Protein AF-A0A955HIZ4-F1 (afdb_monomer)

Structure (mmCIF, N/CA/C/O backbone):
data_AF-A0A955HIZ4-F1
#
_entry.id   AF-A0A955HIZ4-F1
#
loop_
_atom_site.group_PDB
_atom_site.id
_atom_site.type_symbol
_atom_site.label_atom_id
_atom_site.label_alt_id
_atom_site.label_comp_id
_atom_site.label_asym_id
_atom_site.label_entity_id
_atom_site.label_seq_id
_atom_site.pdbx_PDB_ins_code
_atom_site.Cartn_x
_atom_site.Cartn_y
_atom_site.Cartn_z
_atom_site.occupancy
_atom_site.B_iso_or_equiv
_atom_site.auth_seq_id
_atom_site.auth_comp_id
_atom_site.auth_asym_id
_atom_site.auth_atom_id
_atom_site.pdbx_PDB_model_num
ATOM 1 N N . MET A 1 1 ? 5.538 -6.147 21.298 1.00 61.94 1 MET A N 1
ATOM 2 C CA . MET A 1 1 ? 4.184 -6.746 21.367 1.00 61.94 1 MET A CA 1
ATOM 3 C C . MET A 1 1 ? 3.215 -5.599 21.183 1.00 61.94 1 MET A C 1
ATOM 5 O O . MET A 1 1 ? 3.348 -4.647 21.942 1.00 61.94 1 MET A O 1
ATOM 9 N N . ALA A 1 2 ? 2.324 -5.674 20.192 1.00 72.88 2 ALA A N 1
ATOM 10 C CA . ALA A 1 2 ? 1.332 -4.629 19.949 1.00 72.88 2 ALA A CA 1
ATOM 11 C C . ALA A 1 2 ? 0.403 -4.476 21.161 1.00 72.88 2 ALA A C 1
ATOM 13 O O . ALA A 1 2 ? 0.012 -5.461 21.799 1.00 72.88 2 ALA A O 1
ATOM 14 N N . THR A 1 3 ? 0.068 -3.239 21.496 1.00 87.75 3 THR A N 1
ATOM 15 C CA . THR A 1 3 ? -0.946 -2.925 22.496 1.00 87.75 3 THR A CA 1
ATOM 16 C C . THR A 1 3 ? -2.344 -3.268 21.965 1.00 87.75 3 THR A C 1
ATOM 18 O O . THR A 1 3 ? -2.561 -3.320 20.753 1.00 87.75 3 THR A O 1
ATOM 21 N N . PRO A 1 4 ? -3.346 -3.458 22.844 1.00 87.94 4 PRO A N 1
ATOM 22 C CA . PRO A 1 4 ? -4.723 -3.694 22.405 1.00 87.94 4 PRO A CA 1
ATOM 23 C C . PRO A 1 4 ? -5.290 -2.577 21.514 1.00 87.94 4 PRO A C 1
ATOM 25 O O . PRO A 1 4 ? -6.152 -2.836 20.681 1.00 87.94 4 PRO A O 1
ATOM 28 N N . GLN A 1 5 ? -4.812 -1.342 21.690 1.00 84.50 5 GLN A N 1
ATOM 29 C CA . GLN A 1 5 ? -5.228 -0.181 20.898 1.00 84.50 5 GLN A CA 1
ATOM 30 C C . GLN A 1 5 ? -4.629 -0.224 19.489 1.00 84.50 5 GLN A C 1
ATOM 32 O O . GLN A 1 5 ? -5.360 -0.060 18.517 1.00 84.50 5 GLN A O 1
ATOM 37 N N . GLU A 1 6 ? -3.334 -0.523 19.378 1.00 85.31 6 GLU A N 1
ATOM 38 C CA . GLU A 1 6 ? -2.640 -0.721 18.097 1.00 85.31 6 GLU A CA 1
ATOM 39 C C . GLU A 1 6 ? -3.242 -1.890 17.314 1.00 85.31 6 GLU A C 1
ATOM 41 O O . GLU A 1 6 ? -3.503 -1.777 16.119 1.00 85.31 6 GLU A O 1
ATOM 46 N N . GLN A 1 7 ? -3.554 -2.992 18.001 1.00 86.56 7 GLN A N 1
ATOM 47 C CA . GLN A 1 7 ? -4.187 -4.149 17.376 1.00 86.56 7 GLN A CA 1
ATOM 48 C C . GLN A 1 7 ? -5.605 -3.836 16.880 1.00 86.56 7 GLN A C 1
ATOM 50 O O . GLN A 1 7 ? -5.985 -4.247 15.788 1.00 86.56 7 GLN A O 1
ATOM 55 N N . GLN A 1 8 ? -6.376 -3.049 17.635 1.00 88.19 8 GLN A N 1
ATOM 56 C CA . GLN A 1 8 ? -7.690 -2.595 17.188 1.00 88.19 8 GLN A CA 1
ATOM 57 C C . GLN A 1 8 ? -7.595 -1.651 15.980 1.00 88.19 8 GLN A C 1
ATOM 59 O O . GLN A 1 8 ? -8.414 -1.756 15.066 1.00 88.19 8 GLN A O 1
ATOM 64 N N . GLN A 1 9 ? -6.625 -0.731 15.959 1.00 85.81 9 GLN A N 1
ATOM 65 C CA . GLN A 1 9 ? -6.403 0.146 14.807 1.00 85.81 9 GLN A CA 1
ATOM 66 C C . GLN A 1 9 ? -6.022 -0.658 13.564 1.00 85.81 9 GLN A C 1
ATOM 68 O O . GLN A 1 9 ? -6.634 -0.453 12.516 1.00 85.81 9 GLN A O 1
ATOM 73 N N . TYR A 1 10 ? -5.102 -1.617 13.701 1.00 89.44 10 TYR A N 1
ATOM 74 C CA . TYR A 1 10 ? -4.755 -2.561 12.641 1.00 89.44 10 TYR A CA 1
ATOM 75 C C . TYR A 1 10 ? -6.000 -3.283 12.104 1.00 89.44 10 TYR A C 1
ATOM 77 O O . TYR A 1 10 ? -6.302 -3.194 10.914 1.00 89.44 10 TYR A O 1
ATOM 85 N N . ASP A 1 11 ? -6.784 -3.926 12.976 1.00 89.00 11 ASP A N 1
ATOM 86 C CA . ASP A 1 11 ? -7.950 -4.719 12.569 1.00 89.00 11 ASP A CA 1
ATOM 87 C C . ASP A 1 11 ? -8.994 -3.878 11.814 1.00 89.00 11 ASP A C 1
ATOM 89 O O . ASP A 1 11 ? -9.555 -4.315 10.803 1.00 89.00 11 ASP A O 1
ATOM 93 N N . VAL A 1 12 ? -9.270 -2.658 12.290 1.00 88.31 12 VAL A N 1
ATOM 94 C CA . VAL A 1 12 ? -10.229 -1.758 11.634 1.00 88.31 12 VAL A CA 1
ATOM 95 C C . VAL A 1 12 ? -9.675 -1.244 10.307 1.00 88.31 12 VAL A C 1
ATOM 97 O O . VAL A 1 12 ? -10.427 -1.209 9.328 1.00 88.31 12 VAL A O 1
ATOM 100 N N . ALA A 1 13 ? -8.389 -0.894 10.241 1.00 88.25 13 ALA A N 1
ATOM 101 C CA . ALA A 1 13 ? -7.750 -0.436 9.013 1.00 88.25 13 ALA A CA 1
ATOM 102 C C . ALA A 1 13 ? -7.777 -1.529 7.936 1.00 88.25 13 ALA A C 1
ATOM 104 O O . ALA A 1 13 ? -8.296 -1.299 6.844 1.00 88.25 13 ALA A O 1
ATOM 105 N N . ILE A 1 14 ? -7.353 -2.752 8.268 1.00 90.81 14 ILE A N 1
ATOM 106 C CA . ILE A 1 14 ? -7.385 -3.904 7.355 1.00 90.81 14 ILE A CA 1
ATOM 107 C C . ILE A 1 14 ? -8.803 -4.203 6.885 1.00 90.81 14 ILE A C 1
ATOM 109 O O . ILE A 1 14 ? -9.052 -4.338 5.683 1.00 90.81 14 ILE A O 1
ATOM 113 N N . LYS A 1 15 ? -9.764 -4.262 7.812 1.00 89.25 15 LYS A N 1
ATOM 114 C CA . LYS A 1 15 ? -11.167 -4.503 7.465 1.00 89.25 15 LYS A CA 1
ATOM 115 C C . LYS A 1 15 ? -11.716 -3.422 6.536 1.00 89.25 15 LYS A C 1
ATOM 117 O O . LYS A 1 15 ? -12.492 -3.739 5.637 1.00 89.25 15 LYS A O 1
ATOM 122 N N . THR A 1 16 ? -11.336 -2.167 6.741 1.00 86.00 16 THR A N 1
ATOM 123 C CA . THR A 1 16 ? -11.805 -1.041 5.926 1.00 86.00 16 THR A CA 1
ATOM 124 C C . THR A 1 16 ? -11.188 -1.075 4.534 1.00 86.00 16 THR A C 1
ATOM 126 O O . THR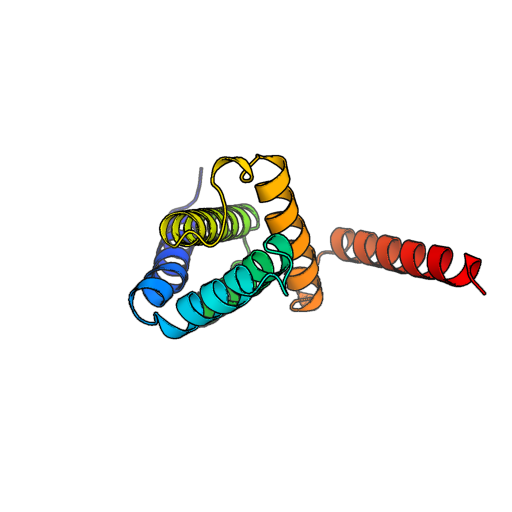 A 1 16 ? -11.920 -1.047 3.540 1.00 86.00 16 THR A O 1
ATOM 129 N N . SER A 1 17 ? -9.865 -1.207 4.455 1.00 83.88 17 SER A N 1
ATOM 130 C CA . SER A 1 17 ? -9.112 -1.280 3.204 1.00 83.88 17 SER A CA 1
ATOM 131 C C . SER A 1 17 ? -9.546 -2.483 2.371 1.00 83.88 17 SER A C 1
ATOM 133 O O . SER A 1 17 ? -10.118 -2.324 1.289 1.00 83.88 17 SER A O 1
ATOM 135 N N . LEU A 1 18 ? -9.370 -3.694 2.905 1.00 83.06 18 LEU A N 1
ATOM 136 C CA . LEU A 1 18 ? -9.596 -4.938 2.168 1.00 83.06 18 LEU A CA 1
ATOM 137 C C . LEU A 1 18 ? -11.079 -5.280 2.027 1.00 83.06 18 LEU A C 1
ATOM 139 O O . LEU A 1 18 ? -11.512 -5.761 0.979 1.00 83.06 18 LEU A O 1
ATOM 143 N N . GLY A 1 19 ? -11.892 -4.976 3.042 1.00 79.56 19 GLY A N 1
ATOM 144 C CA . GLY A 1 19 ? -13.343 -5.125 2.942 1.00 79.56 19 GLY A CA 1
ATOM 145 C C . GLY A 1 19 ? -13.904 -4.283 1.799 1.00 79.56 19 GLY A C 1
ATOM 146 O O . GLY A 1 19 ? -14.790 -4.735 1.072 1.00 79.56 19 GLY A O 1
ATOM 147 N N . SER A 1 20 ? -13.337 -3.100 1.559 1.00 71.56 20 SER A N 1
ATOM 148 C CA . SER A 1 20 ? -13.777 -2.263 0.452 1.00 71.56 20 SER A CA 1
ATOM 149 C C . SER A 1 20 ? -13.392 -2.781 -0.932 1.00 71.56 20 SER A C 1
ATOM 151 O O . SER A 1 20 ? -14.165 -2.563 -1.856 1.00 71.56 20 SER A O 1
ATOM 153 N N . LEU A 1 21 ? -12.292 -3.527 -1.073 1.00 73.25 21 LEU A N 1
ATOM 154 C CA . LEU A 1 21 ? -11.966 -4.226 -2.322 1.00 73.25 21 LEU A CA 1
ATOM 155 C C . LEU A 1 21 ? -12.996 -5.318 -2.630 1.00 73.25 21 LEU A C 1
ATOM 157 O O . LEU A 1 21 ? -13.452 -5.439 -3.761 1.00 73.25 21 LEU A O 1
ATOM 161 N N . SER A 1 22 ? -13.424 -6.066 -1.607 1.00 66.12 22 SER A N 1
ATOM 162 C CA . SER A 1 22 ? -14.434 -7.120 -1.774 1.00 66.12 22 SER A CA 1
ATOM 163 C C . SER A 1 22 ? -15.843 -6.589 -2.078 1.00 66.12 22 SER A C 1
ATOM 165 O O . SER A 1 22 ? -16.635 -7.274 -2.720 1.00 66.12 22 SER A O 1
ATOM 167 N N . GLN A 1 23 ? -16.168 -5.375 -1.621 1.00 60.91 23 GLN A N 1
ATOM 168 C CA . GLN A 1 23 ? -17.485 -4.756 -1.815 1.00 60.91 23 GLN A CA 1
ATOM 169 C C . GLN A 1 23 ? -17.545 -3.807 -3.014 1.00 60.91 23 GLN A C 1
ATOM 171 O O . GLN A 1 23 ? -18.630 -3.545 -3.525 1.00 60.91 23 GLN A O 1
ATOM 176 N N . ASN A 1 24 ? -16.404 -3.264 -3.438 1.00 59.91 24 ASN A N 1
ATOM 177 C CA . ASN A 1 24 ? -16.315 -2.227 -4.455 1.00 59.91 24 ASN A CA 1
ATOM 178 C C . ASN A 1 24 ? -15.325 -2.656 -5.542 1.00 59.91 24 ASN A C 1
ATOM 180 O O . ASN A 1 24 ? -14.225 -2.113 -5.680 1.00 59.91 24 ASN A O 1
ATOM 184 N N . GLY A 1 25 ? -15.742 -3.682 -6.288 1.00 66.81 25 GLY A N 1
ATOM 185 C CA . GLY A 1 25 ? -14.954 -4.308 -7.345 1.00 66.81 25 GLY A CA 1
ATOM 186 C C . GLY A 1 25 ? -14.490 -3.334 -8.428 1.00 66.81 25 GLY A C 1
ATOM 187 O O . GLY A 1 25 ? -13.495 -3.614 -9.071 1.00 66.81 25 GLY A O 1
ATOM 188 N N . ASP A 1 26 ? -15.120 -2.169 -8.588 1.00 74.88 26 ASP A N 1
ATOM 189 C CA . ASP A 1 26 ? -14.771 -1.187 -9.624 1.00 74.88 26 ASP A CA 1
ATOM 190 C C . ASP A 1 26 ? -13.338 -0.649 -9.500 1.00 74.88 26 ASP A C 1
ATOM 192 O O . ASP A 1 26 ? -12.646 -0.487 -10.507 1.00 74.88 26 ASP A O 1
ATOM 196 N N . VAL A 1 27 ? -12.860 -0.402 -8.275 1.00 70.38 27 VAL A N 1
ATOM 197 C CA . VAL A 1 27 ? -11.489 0.089 -8.045 1.00 70.38 27 VAL A CA 1
ATOM 198 C C . VAL A 1 27 ? -10.471 -0.999 -8.380 1.00 70.38 27 VAL A C 1
ATOM 200 O O . VAL A 1 27 ? -9.463 -0.737 -9.034 1.00 70.38 27 VAL A O 1
ATOM 203 N N . PHE A 1 28 ? -10.761 -2.231 -7.968 1.00 75.44 28 PHE A N 1
ATOM 204 C CA . PHE A 1 28 ? -9.918 -3.378 -8.269 1.00 75.44 28 PHE A CA 1
ATOM 205 C C . PHE A 1 28 ? -9.930 -3.711 -9.770 1.00 75.44 28 PHE A C 1
ATOM 207 O O . PHE A 1 28 ? -8.875 -3.878 -10.368 1.00 75.44 28 PHE A O 1
ATOM 214 N N . ASN A 1 29 ? -11.098 -3.701 -10.410 1.00 80.75 29 ASN A N 1
ATOM 215 C CA . ASN A 1 29 ? -11.250 -3.917 -11.848 1.00 80.75 29 ASN A CA 1
ATOM 216 C C . ASN A 1 29 ? -10.489 -2.858 -12.653 1.00 80.75 29 ASN A C 1
ATOM 218 O O . ASN A 1 29 ? -9.796 -3.204 -13.601 1.00 80.75 29 ASN A O 1
ATOM 222 N N . SER A 1 30 ? -10.533 -1.590 -12.232 1.00 75.56 30 SER A N 1
ATOM 223 C CA . SER A 1 30 ? -9.758 -0.518 -12.874 1.00 75.56 30 SER A CA 1
ATOM 224 C C . SER A 1 30 ? -8.245 -0.752 -12.766 1.00 75.56 30 SER A C 1
ATOM 226 O O . SER A 1 30 ? -7.510 -0.463 -13.712 1.00 75.56 30 SER A O 1
ATOM 228 N N . LEU A 1 31 ? -7.767 -1.287 -11.632 1.00 74.75 31 LEU A N 1
ATOM 229 C CA . LEU A 1 31 ? -6.371 -1.707 -11.480 1.00 74.75 31 LEU A CA 1
ATOM 230 C C . LEU A 1 31 ? -6.042 -2.845 -12.455 1.00 74.75 31 LEU A C 1
ATOM 232 O O . LEU A 1 31 ? -5.058 -2.741 -13.184 1.00 74.75 31 LEU A O 1
ATOM 236 N N . ILE A 1 32 ? -6.854 -3.904 -12.486 1.00 82.44 32 ILE A N 1
ATOM 237 C CA . ILE A 1 32 ? -6.633 -5.062 -13.363 1.00 82.44 32 ILE A CA 1
ATOM 238 C C . ILE A 1 32 ? -6.609 -4.640 -14.833 1.00 82.44 32 ILE A C 1
ATOM 240 O O . ILE A 1 32 ? -5.643 -4.945 -15.526 1.00 82.44 32 ILE A O 1
ATOM 244 N N . GLU A 1 33 ? -7.573 -3.840 -15.286 1.00 80.88 33 GLU A N 1
ATOM 245 C CA . GLU A 1 33 ? -7.604 -3.317 -16.658 1.00 80.88 33 GLU A CA 1
ATOM 246 C C . GLU A 1 33 ? -6.346 -2.497 -16.998 1.00 80.88 33 GLU A C 1
ATOM 248 O O . GLU A 1 33 ? -5.790 -2.599 -18.099 1.00 80.88 33 GLU A O 1
ATOM 253 N N . ALA A 1 34 ? -5.860 -1.682 -16.055 1.00 73.88 34 ALA A N 1
ATOM 254 C CA . ALA A 1 34 ? -4.646 -0.898 -16.249 1.00 73.88 34 ALA A CA 1
ATOM 255 C C . ALA A 1 34 ? -3.400 -1.789 -16.380 1.00 73.88 34 ALA A C 1
ATOM 257 O O . ALA A 1 34 ? -2.569 -1.534 -17.261 1.00 73.88 34 ALA A O 1
ATOM 258 N N . LEU A 1 35 ? -3.290 -2.831 -15.549 1.00 80.00 35 LEU A N 1
ATOM 259 C CA . LEU A 1 35 ? -2.197 -3.806 -15.577 1.00 80.00 35 LEU A CA 1
ATOM 260 C C . LEU A 1 35 ? -2.220 -4.642 -16.865 1.00 80.00 35 LEU A C 1
ATOM 262 O O . LEU A 1 35 ? -1.215 -4.707 -17.572 1.00 80.00 35 LEU A O 1
ATOM 266 N N . GLU A 1 36 ? -3.378 -5.194 -17.228 1.00 77.19 36 GLU A N 1
ATOM 267 C CA . GLU A 1 36 ? -3.567 -6.015 -18.432 1.00 77.19 36 GLU A CA 1
ATOM 268 C C . GLU A 1 36 ? -3.285 -5.246 -19.725 1.00 77.19 36 GLU A C 1
ATOM 270 O O . GLU A 1 36 ? -2.779 -5.804 -20.699 1.00 77.19 36 GLU A O 1
ATOM 275 N N . SER A 1 37 ? -3.567 -3.939 -19.749 1.00 75.25 37 SER A N 1
ATOM 276 C CA . SER A 1 37 ? -3.280 -3.110 -20.921 1.00 75.25 37 SER A CA 1
ATOM 277 C C . SER A 1 37 ? -1.779 -2.957 -21.216 1.00 75.25 37 SER A C 1
ATOM 279 O O . SER A 1 37 ? -1.424 -2.417 -22.268 1.00 75.25 37 SER A O 1
ATOM 281 N N . GLY A 1 38 ? -0.895 -3.371 -20.294 1.00 62.69 38 GLY A N 1
ATOM 282 C CA . GLY A 1 38 ? 0.563 -3.259 -20.412 1.00 62.69 38 GLY A CA 1
ATOM 283 C C . GLY A 1 38 ? 1.078 -1.816 -20.455 1.00 62.69 38 GLY A C 1
ATOM 284 O O . GLY A 1 38 ? 2.259 -1.579 -20.701 1.00 62.69 38 GLY A O 1
ATOM 285 N N . LYS A 1 39 ? 0.196 -0.829 -20.243 1.00 61.66 39 LYS A N 1
ATOM 286 C CA . LYS A 1 39 ? 0.517 0.605 -20.298 1.00 61.66 39 LYS A CA 1
ATOM 287 C C . LYS A 1 39 ? 1.095 1.136 -18.992 1.00 61.66 39 LYS A C 1
ATOM 289 O O . LYS A 1 39 ? 1.597 2.258 -18.975 1.00 61.66 39 LYS A O 1
ATOM 294 N N . ALA A 1 40 ? 0.992 0.371 -17.911 1.00 68.69 40 ALA A N 1
ATOM 295 C CA . ALA A 1 40 ? 1.347 0.812 -16.576 1.00 68.69 40 ALA A CA 1
ATOM 296 C C . ALA A 1 40 ? 2.376 -0.119 -15.934 1.00 68.69 40 ALA A C 1
ATOM 298 O O . ALA A 1 40 ? 2.334 -1.332 -16.118 1.00 68.69 40 ALA A O 1
ATOM 299 N N . ASN A 1 41 ? 3.293 0.464 -15.163 1.00 86.81 41 ASN A N 1
ATOM 300 C CA . ASN A 1 41 ? 4.214 -0.297 -14.332 1.00 86.81 41 ASN A CA 1
ATOM 301 C C . ASN A 1 41 ? 3.430 -0.886 -13.139 1.00 86.81 41 ASN A C 1
ATOM 303 O O . ASN A 1 41 ? 2.872 -0.099 -12.365 1.00 86.81 41 ASN A O 1
ATOM 307 N N . PRO A 1 42 ? 3.398 -2.223 -12.963 1.00 88.44 42 PRO A N 1
ATOM 308 C CA . PRO A 1 42 ? 2.647 -2.860 -11.886 1.00 88.44 42 PRO A CA 1
ATOM 309 C C . PRO A 1 42 ? 3.005 -2.352 -10.495 1.00 88.44 42 PRO A C 1
ATOM 311 O O . PRO A 1 42 ? 2.112 -2.092 -9.693 1.00 88.44 42 PRO A O 1
ATOM 314 N N . ILE A 1 43 ? 4.294 -2.109 -10.248 1.00 91.19 43 ILE A N 1
ATOM 315 C CA . ILE A 1 43 ? 4.803 -1.606 -8.968 1.00 91.19 43 ILE A CA 1
ATOM 316 C C . ILE A 1 43 ? 4.142 -0.270 -8.617 1.00 91.19 43 ILE A C 1
ATOM 318 O O . ILE A 1 43 ? 3.622 -0.082 -7.519 1.00 91.19 43 ILE A O 1
ATOM 322 N N . GLN A 1 44 ? 4.109 0.653 -9.582 1.00 90.69 44 GLN A N 1
ATOM 323 C CA . GLN A 1 44 ? 3.569 1.996 -9.371 1.00 90.69 44 GLN A CA 1
ATOM 324 C C . GLN A 1 44 ? 2.057 1.972 -9.138 1.00 90.69 44 GLN A C 1
ATOM 326 O O . GLN A 1 44 ? 1.564 2.702 -8.282 1.00 90.69 44 GLN A O 1
ATOM 331 N N . GLN A 1 45 ? 1.324 1.139 -9.879 1.00 88.44 45 GLN A N 1
ATOM 332 C CA . GLN A 1 45 ? -0.132 1.051 -9.745 1.00 88.44 45 GLN A CA 1
ATOM 333 C C . GLN A 1 45 ? -0.555 0.400 -8.429 1.00 88.44 45 GLN A C 1
ATOM 335 O O . GLN A 1 45 ? -1.449 0.903 -7.748 1.00 88.44 45 GLN A O 1
ATOM 340 N N . LEU A 1 46 ? 0.119 -0.682 -8.036 1.00 92.00 46 LEU A N 1
ATOM 341 C CA . LEU A 1 46 ? -0.126 -1.340 -6.754 1.00 92.00 46 LEU A CA 1
ATOM 342 C C . LEU A 1 46 ? 0.173 -0.395 -5.585 1.00 92.00 46 LEU A C 1
ATOM 344 O O . LEU A 1 46 ? -0.620 -0.310 -4.650 1.00 92.00 46 LEU A O 1
ATOM 348 N N . ALA A 1 47 ? 1.252 0.386 -5.667 1.00 93.25 47 ALA A N 1
ATOM 349 C CA . ALA A 1 47 ? 1.587 1.392 -4.664 1.00 93.25 47 ALA A CA 1
ATOM 350 C C . ALA A 1 47 ? 0.550 2.532 -4.581 1.00 93.25 47 ALA A C 1
ATOM 352 O O . ALA A 1 47 ? 0.152 2.929 -3.486 1.00 93.25 47 ALA A O 1
ATOM 353 N N . GLN A 1 48 ? 0.069 3.042 -5.722 1.00 91.69 48 GLN A N 1
ATOM 354 C CA . GLN A 1 48 ? -0.980 4.075 -5.761 1.00 91.69 48 GLN A CA 1
ATOM 355 C C . GLN A 1 48 ? -2.299 3.581 -5.164 1.00 91.69 48 GLN A C 1
ATOM 357 O O . GLN A 1 48 ? -2.963 4.309 -4.416 1.00 91.69 48 GLN A O 1
ATOM 362 N N . LEU A 1 49 ? -2.678 2.338 -5.469 1.00 90.38 49 LEU A N 1
ATOM 363 C CA . LEU A 1 49 ? -3.876 1.748 -4.894 1.00 90.38 49 LEU A CA 1
ATOM 364 C C . LEU A 1 49 ? -3.706 1.492 -3.394 1.00 90.38 49 LEU A C 1
ATOM 366 O O . LEU A 1 49 ? -4.624 1.773 -2.629 1.00 90.38 49 LEU A O 1
ATOM 370 N N . THR A 1 50 ? -2.528 1.036 -2.968 1.00 93.38 50 THR A N 1
ATOM 371 C CA . THR A 1 50 ? -2.192 0.872 -1.547 1.00 93.38 50 THR A CA 1
ATOM 372 C C . THR A 1 50 ? -2.384 2.181 -0.786 1.00 93.38 50 THR A C 1
ATOM 374 O O . THR A 1 50 ? -3.095 2.191 0.216 1.00 93.38 50 THR A O 1
ATOM 377 N N . LEU A 1 51 ? -1.852 3.298 -1.301 1.00 93.50 51 LEU A N 1
ATOM 378 C CA . LEU A 1 51 ? -2.058 4.622 -0.705 1.00 93.50 51 LEU A CA 1
ATOM 379 C C . LEU A 1 51 ? -3.543 4.992 -0.632 1.00 93.50 51 LEU A C 1
ATOM 381 O O . LEU A 1 51 ? -4.025 5.394 0.420 1.00 93.50 51 LEU A O 1
ATOM 385 N N . SER A 1 52 ? -4.289 4.784 -1.717 1.00 91.31 52 SER A N 1
ATOM 386 C CA . SER A 1 52 ? -5.724 5.101 -1.757 1.00 91.31 52 SER A CA 1
ATOM 387 C C . SER A 1 52 ? -6.538 4.292 -0.737 1.00 91.31 52 SER A C 1
ATOM 389 O O . SER A 1 52 ? -7.513 4.788 -0.168 1.00 91.31 52 SER A O 1
ATOM 391 N N . LEU A 1 53 ? -6.163 3.030 -0.512 1.00 91.00 53 LEU A N 1
ATOM 392 C CA . LEU A 1 53 ? -6.798 2.167 0.481 1.00 91.00 53 LEU A CA 1
ATOM 393 C C . LEU A 1 53 ? -6.406 2.562 1.905 1.00 91.00 53 LEU A C 1
ATOM 395 O O . LEU A 1 53 ? -7.281 2.604 2.768 1.00 91.00 53 LEU A O 1
ATOM 399 N N . LEU A 1 54 ? -5.136 2.901 2.137 1.00 92.81 54 LEU A N 1
ATOM 400 C CA . LEU A 1 54 ? -4.672 3.419 3.421 1.00 92.81 54 LEU A CA 1
ATOM 401 C C . LEU A 1 54 ? -5.387 4.726 3.784 1.00 92.81 54 LEU A C 1
ATOM 403 O O . LEU A 1 54 ? -5.957 4.811 4.867 1.00 92.81 54 LEU A O 1
ATOM 407 N N . ASP A 1 55 ? -5.457 5.696 2.868 1.00 91.50 55 ASP A N 1
ATOM 408 C CA . ASP A 1 55 ? -6.160 6.967 3.090 1.00 91.50 55 ASP A CA 1
ATOM 409 C C . ASP A 1 55 ? -7.630 6.727 3.472 1.00 91.50 55 ASP A C 1
ATOM 411 O O . ASP A 1 55 ? -8.197 7.399 4.335 1.00 91.50 55 ASP A O 1
ATOM 415 N N . LYS A 1 56 ? -8.267 5.726 2.856 1.00 87.75 56 LYS A N 1
ATOM 416 C CA . LYS A 1 56 ? -9.640 5.335 3.181 1.00 87.75 56 LYS A CA 1
ATOM 417 C C . LYS A 1 56 ? -9.764 4.675 4.555 1.00 87.75 56 LYS A C 1
ATOM 419 O O . LYS A 1 56 ? -10.772 4.893 5.231 1.00 87.75 56 LYS A O 1
ATOM 424 N N . ALA A 1 57 ? -8.791 3.864 4.961 1.00 88.25 57 ALA A N 1
ATOM 425 C CA . ALA A 1 57 ? -8.731 3.340 6.320 1.00 88.25 57 ALA A CA 1
ATOM 426 C C . ALA A 1 57 ? -8.579 4.478 7.335 1.00 88.25 57 ALA A C 1
ATOM 428 O O . ALA A 1 57 ? -9.393 4.572 8.253 1.00 88.25 57 ALA A O 1
ATOM 429 N N . GLU A 1 58 ? -7.635 5.394 7.114 1.00 91.19 58 GLU A N 1
ATOM 430 C CA . GLU A 1 58 ? -7.387 6.529 8.007 1.00 91.19 58 GLU A CA 1
ATOM 431 C C . GLU A 1 58 ? -8.581 7.493 8.094 1.00 91.19 58 GLU A C 1
ATOM 433 O O . GLU A 1 58 ? -8.857 8.042 9.160 1.00 91.19 58 GLU A O 1
ATOM 438 N N . GLN A 1 59 ? -9.380 7.639 7.030 1.00 89.56 59 GLN A N 1
ATOM 439 C CA . GLN A 1 59 ? -10.655 8.371 7.089 1.00 89.56 59 GLN A CA 1
ATOM 440 C C . GLN A 1 59 ? -11.656 7.778 8.096 1.00 89.56 59 GLN A C 1
ATOM 442 O O . GLN A 1 59 ? -12.531 8.502 8.576 1.00 89.56 59 GLN A O 1
ATOM 447 N N . GLN A 1 60 ? -11.562 6.482 8.412 1.00 85.50 60 GLN A N 1
ATOM 448 C CA . GLN A 1 60 ? -12.431 5.821 9.392 1.00 85.50 60 GLN A CA 1
ATOM 449 C C . GLN A 1 60 ? -11.788 5.682 10.771 1.00 85.50 60 GLN A C 1
ATOM 451 O O . GLN A 1 60 ? -12.487 5.801 11.778 1.00 85.50 60 GLN A O 1
ATOM 456 N N . THR A 1 61 ? -10.486 5.408 10.832 1.00 84.69 61 THR A N 1
ATOM 457 C CA . THR A 1 61 ? -9.767 5.150 12.090 1.00 84.69 61 THR A CA 1
ATOM 458 C C . THR A 1 61 ? -9.126 6.391 12.699 1.00 84.69 61 THR A C 1
ATOM 460 O O . THR A 1 61 ? -8.734 6.354 13.864 1.00 84.69 61 THR A O 1
ATOM 463 N N . GLY A 1 62 ? -9.016 7.475 11.932 1.00 88.56 62 GLY A N 1
ATOM 464 C CA . GLY A 1 62 ? -8.029 8.523 12.171 1.00 88.56 62 GLY A CA 1
ATOM 465 C C . GLY A 1 62 ? -6.635 8.112 11.669 1.00 88.56 62 GLY A C 1
ATOM 466 O O . GLY A 1 62 ? -6.445 6.951 11.282 1.00 88.56 62 GLY A O 1
ATOM 467 N N . PRO A 1 63 ? -5.669 9.052 11.671 1.00 89.50 63 PRO A N 1
ATOM 468 C CA . PRO A 1 63 ? -4.290 8.782 1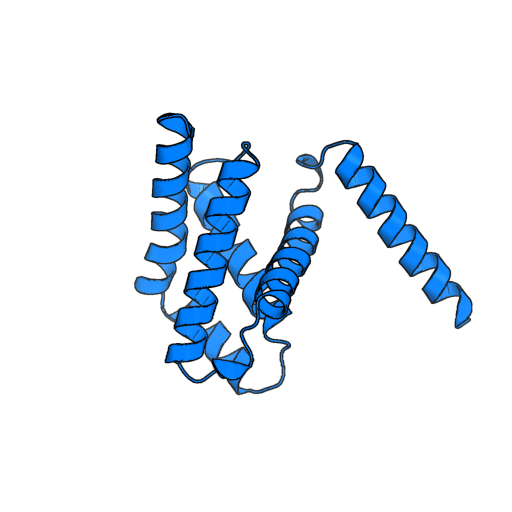1.275 1.00 89.50 63 PRO A CA 1
ATOM 469 C C . PRO A 1 63 ? -3.678 7.631 12.078 1.00 89.50 63 PRO A C 1
ATOM 471 O O . PRO A 1 63 ? -3.837 7.561 13.299 1.00 89.50 63 PRO A O 1
ATOM 474 N N . ILE A 1 64 ? -2.963 6.739 11.396 1.00 89.50 64 ILE A N 1
ATOM 475 C CA . ILE A 1 64 ? -2.175 5.686 12.037 1.00 89.50 64 ILE A CA 1
ATOM 476 C C . ILE A 1 64 ? -0.806 6.284 12.382 1.00 89.50 64 ILE A C 1
ATOM 478 O O . ILE A 1 64 ? 0.048 6.446 11.518 1.00 89.50 64 ILE A O 1
ATOM 482 N N . GLU A 1 65 ? -0.620 6.690 13.637 1.00 84.94 65 GLU A N 1
ATOM 483 C CA . GLU A 1 65 ? 0.607 7.376 14.084 1.00 84.94 65 GLU A CA 1
ATOM 484 C C . GLU A 1 65 ? 1.742 6.417 14.464 1.00 84.94 65 GLU A C 1
ATOM 486 O O . GLU A 1 65 ? 2.901 6.817 14.478 1.00 84.94 65 GLU A O 1
ATOM 491 N N . ASN A 1 66 ? 1.426 5.162 14.789 1.00 87.88 66 ASN A N 1
ATOM 492 C CA . ASN A 1 66 ? 2.442 4.159 15.085 1.00 87.88 66 ASN A CA 1
ATOM 493 C C . ASN A 1 66 ? 3.000 3.589 13.768 1.00 87.88 66 ASN A C 1
ATOM 495 O O . ASN A 1 66 ? 2.253 2.986 12.994 1.00 87.88 66 ASN A O 1
ATOM 499 N N . GLU A 1 67 ? 4.304 3.764 13.547 1.00 84.50 67 GLU A N 1
ATOM 500 C CA . GLU A 1 67 ? 5.021 3.308 12.348 1.00 84.50 67 GLU A CA 1
ATOM 501 C C . GLU A 1 67 ? 4.925 1.794 12.140 1.00 84.50 67 GLU A C 1
ATOM 503 O O . GLU A 1 67 ? 4.569 1.370 11.044 1.00 84.50 67 GLU A O 1
ATOM 508 N N . ASP A 1 68 ? 5.114 0.985 13.191 1.00 88.25 68 ASP A N 1
ATOM 509 C CA . ASP A 1 68 ? 4.988 -0.476 13.105 1.00 88.25 68 ASP A CA 1
ATOM 510 C C . ASP A 1 68 ? 3.569 -0.873 12.662 1.00 88.25 68 ASP A C 1
ATOM 512 O O . ASP A 1 68 ? 3.373 -1.796 11.870 1.00 88.25 68 ASP A O 1
ATOM 516 N N . VAL A 1 69 ? 2.536 -0.196 13.176 1.00 89.12 69 VAL A N 1
ATOM 517 C CA . VAL A 1 69 ? 1.144 -0.469 12.781 1.00 89.12 69 VAL A CA 1
ATOM 518 C C . VAL A 1 69 ? 0.909 -0.052 11.335 1.00 89.12 69 VAL A C 1
ATOM 520 O O . VAL A 1 69 ? 0.277 -0.801 10.590 1.00 89.12 69 VAL A O 1
ATOM 523 N N . MET A 1 70 ? 1.412 1.116 10.931 1.00 90.75 70 MET A N 1
ATOM 524 C CA . MET A 1 70 ? 1.297 1.607 9.560 1.00 90.75 70 MET A CA 1
ATOM 525 C C . MET A 1 70 ? 1.967 0.643 8.577 1.00 90.75 70 MET A C 1
ATOM 527 O O . MET A 1 70 ? 1.327 0.244 7.606 1.00 90.75 70 MET A O 1
ATOM 531 N N . GLU A 1 71 ? 3.202 0.227 8.853 1.00 91.00 71 GLU A N 1
ATOM 532 C CA . GLU A 1 71 ? 3.957 -0.731 8.043 1.00 91.00 71 GLU A CA 1
ATOM 533 C C . GLU A 1 71 ? 3.182 -2.042 7.893 1.00 91.00 71 GLU A C 1
ATOM 535 O O . GLU A 1 71 ? 2.863 -2.436 6.773 1.00 91.00 71 GLU A O 1
ATOM 540 N N . ASN A 1 72 ? 2.737 -2.645 9.001 1.00 92.69 72 ASN A N 1
ATOM 541 C CA . ASN A 1 72 ? 1.964 -3.890 8.967 1.00 92.69 72 ASN A CA 1
ATOM 542 C C . ASN A 1 72 ? 0.654 -3.760 8.166 1.00 92.69 72 ASN A C 1
ATOM 544 O O . ASN A 1 72 ? 0.255 -4.691 7.456 1.00 92.69 72 ASN A O 1
ATOM 548 N N . VAL A 1 73 ? -0.051 -2.627 8.284 1.00 92.81 73 VAL A N 1
ATOM 549 C CA . VAL A 1 73 ? -1.273 -2.365 7.505 1.00 92.81 73 VAL A CA 1
ATOM 550 C C . VAL A 1 73 ? -0.949 -2.279 6.017 1.00 92.81 73 VAL A C 1
ATOM 552 O O . VAL A 1 73 ? -1.638 -2.893 5.201 1.00 92.81 73 VAL A O 1
ATOM 555 N N . VAL A 1 74 ? 0.092 -1.531 5.665 1.00 94.56 74 VAL A N 1
ATOM 556 C CA . VAL A 1 74 ? 0.526 -1.316 4.284 1.00 94.56 74 VAL A CA 1
ATOM 557 C C . VAL A 1 74 ? 0.983 -2.623 3.647 1.00 94.56 74 VAL A C 1
ATOM 559 O O . VAL A 1 74 ? 0.508 -2.950 2.561 1.00 94.56 74 VAL A O 1
ATOM 562 N N . GLU A 1 75 ? 1.830 -3.398 4.322 1.00 94.56 75 GLU A N 1
ATOM 563 C CA . GLU A 1 75 ? 2.284 -4.706 3.844 1.00 94.56 75 GLU A CA 1
ATOM 564 C C . GLU A 1 75 ? 1.100 -5.636 3.577 1.00 94.56 75 GLU A C 1
ATOM 566 O O . GLU A 1 75 ? 0.975 -6.176 2.480 1.00 94.56 75 GLU A O 1
ATOM 571 N N . SER A 1 76 ? 0.156 -5.726 4.518 1.00 94.50 76 SER A N 1
ATOM 572 C CA . SER A 1 76 ? -1.047 -6.553 4.359 1.00 94.50 76 SER A CA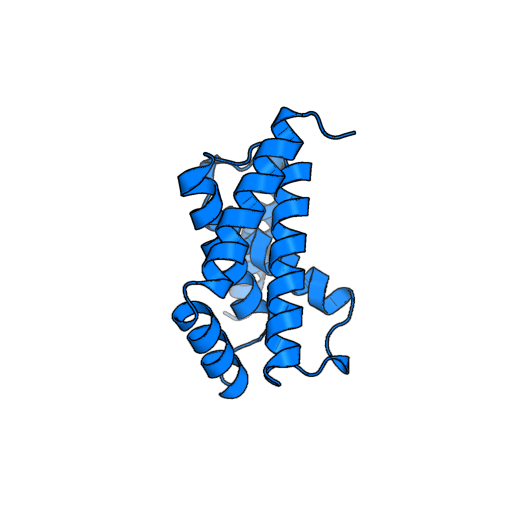 1
ATOM 573 C C . SER A 1 76 ? -1.910 -6.114 3.165 1.00 94.50 76 SER A C 1
ATOM 575 O O . SER A 1 76 ? -2.520 -6.942 2.484 1.00 94.50 76 SER A O 1
ATOM 577 N N . ILE A 1 77 ? -1.991 -4.803 2.899 1.00 93.44 77 ILE A N 1
ATOM 578 C CA . ILE A 1 77 ? -2.696 -4.274 1.726 1.00 93.44 77 ILE A CA 1
ATOM 579 C C . ILE A 1 77 ? -1.960 -4.666 0.442 1.00 93.44 77 ILE A C 1
ATOM 581 O O . ILE A 1 77 ? -2.601 -5.176 -0.478 1.00 93.44 77 ILE A O 1
ATOM 585 N N . ILE A 1 78 ? -0.642 -4.458 0.380 1.00 95.19 78 ILE A N 1
ATOM 586 C CA . ILE A 1 78 ? 0.184 -4.793 -0.788 1.00 95.19 78 ILE A CA 1
ATOM 587 C C . ILE A 1 78 ? 0.087 -6.286 -1.093 1.00 95.19 78 ILE A C 1
ATOM 589 O O . ILE A 1 78 ? -0.223 -6.652 -2.226 1.00 95.19 78 ILE A O 1
ATOM 593 N N . GLU A 1 79 ? 0.289 -7.143 -0.090 1.00 94.44 79 GLU A N 1
ATOM 594 C CA . GLU A 1 79 ? 0.174 -8.596 -0.221 1.00 94.44 79 GLU A CA 1
ATOM 595 C C . GLU A 1 79 ? -1.175 -8.990 -0.810 1.00 94.44 79 GLU A C 1
ATOM 597 O O . GLU A 1 79 ? -1.230 -9.749 -1.782 1.00 94.44 79 GLU A O 1
ATOM 602 N N . LYS A 1 80 ? -2.270 -8.416 -0.292 1.00 91.88 80 LYS A N 1
ATOM 603 C CA . LYS A 1 80 ? -3.597 -8.758 -0.797 1.00 91.88 80 LYS A CA 1
ATOM 604 C C . LYS A 1 80 ? -3.825 -8.272 -2.224 1.00 91.88 80 LYS A C 1
ATOM 606 O O . LYS A 1 80 ? -4.450 -8.975 -3.015 1.00 91.8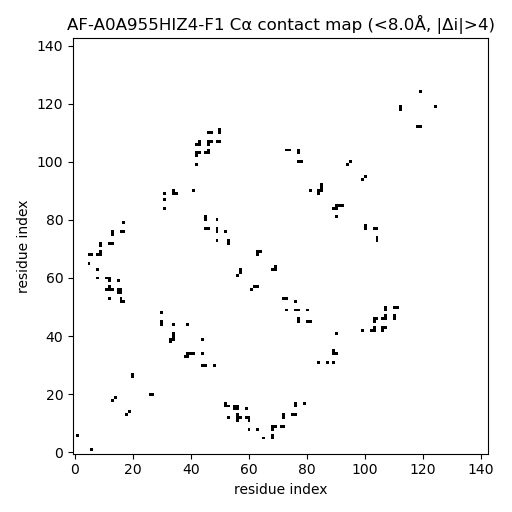8 80 LYS A O 1
ATOM 611 N N . LEU A 1 81 ? -3.345 -7.081 -2.570 1.00 91.12 81 LEU A N 1
ATOM 612 C CA . LEU A 1 81 ? -3.457 -6.559 -3.931 1.00 91.12 81 LEU A CA 1
ATOM 613 C C . LEU A 1 81 ? -2.663 -7.397 -4.934 1.00 91.12 81 LEU A C 1
ATOM 615 O O . LEU A 1 81 ? -3.155 -7.650 -6.033 1.00 91.12 81 LEU A O 1
ATOM 619 N N . VAL A 1 82 ? -1.470 -7.849 -4.551 1.00 93.00 82 VAL A N 1
ATOM 620 C CA . VAL A 1 82 ? -0.631 -8.723 -5.376 1.00 93.00 82 VAL A CA 1
ATOM 621 C C . VAL A 1 82 ? -1.286 -10.089 -5.563 1.00 93.00 82 VAL A C 1
ATOM 623 O O . VAL A 1 82 ? -1.378 -10.551 -6.697 1.00 93.00 82 VAL A O 1
ATOM 626 N N . GLU A 1 83 ? -1.803 -10.703 -4.494 1.00 91.38 83 GLU A N 1
ATOM 627 C CA . GLU A 1 83 ? -2.561 -11.961 -4.568 1.00 91.38 83 GLU A CA 1
ATOM 628 C C . GLU A 1 83 ? -3.729 -11.838 -5.554 1.00 91.38 83 GLU A C 1
ATOM 630 O O . GLU A 1 83 ? -3.856 -12.636 -6.480 1.00 91.38 83 GLU A O 1
ATOM 635 N N . LEU A 1 84 ? -4.538 -10.785 -5.415 1.00 87.94 84 LEU A N 1
ATOM 636 C CA . LEU A 1 84 ? -5.680 -10.563 -6.295 1.00 87.94 84 LEU A CA 1
ATOM 637 C C . LEU A 1 84 ? -5.253 -10.311 -7.755 1.00 87.94 84 LEU A C 1
ATOM 639 O O . LEU A 1 84 ? -5.923 -10.770 -8.679 1.00 87.94 84 LEU A O 1
ATOM 643 N N . ALA A 1 85 ? -4.143 -9.604 -7.984 1.00 88.69 85 ALA A N 1
ATOM 644 C CA . ALA A 1 85 ? -3.611 -9.370 -9.326 1.00 88.69 85 ALA A CA 1
ATOM 645 C C . ALA A 1 85 ? -3.063 -10.650 -9.983 1.00 88.69 85 ALA A C 1
ATOM 647 O O . ALA A 1 85 ? -3.208 -10.814 -11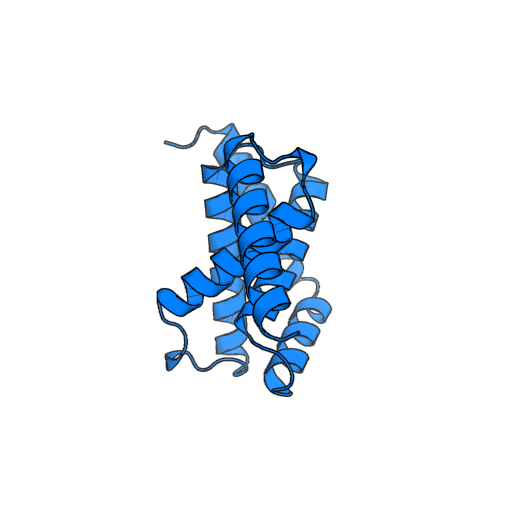.197 1.00 88.69 85 ALA A O 1
ATOM 648 N N . ILE A 1 86 ? -2.481 -11.563 -9.198 1.00 90.88 86 ILE A N 1
ATOM 649 C CA . ILE A 1 86 ? -2.086 -12.900 -9.660 1.00 90.88 86 ILE A CA 1
ATOM 650 C C . ILE A 1 86 ? -3.326 -13.719 -10.025 1.00 90.88 86 ILE A C 1
ATOM 652 O O . ILE A 1 86 ? -3.385 -14.278 -11.120 1.00 90.88 86 ILE A O 1
ATOM 656 N N . ASP A 1 87 ? -4.330 -13.761 -9.147 1.00 88.88 87 ASP A N 1
ATOM 657 C CA . ASP A 1 87 ? -5.565 -14.527 -9.363 1.00 88.88 87 ASP A CA 1
ATOM 658 C C . ASP A 1 87 ? -6.336 -14.050 -10.603 1.00 88.88 87 ASP A C 1
ATOM 660 O O . ASP A 1 87 ? -6.945 -14.849 -11.317 1.00 88.88 87 ASP A O 1
ATOM 664 N N . ALA A 1 88 ? -6.281 -12.747 -10.887 1.00 86.06 88 ALA A N 1
ATOM 665 C CA . ALA A 1 88 ? -6.849 -12.149 -12.090 1.00 86.06 88 ALA A CA 1
ATOM 666 C C . ALA A 1 88 ? -6.009 -12.395 -13.360 1.00 86.06 88 ALA A C 1
ATOM 668 O O . ALA A 1 88 ? -6.469 -12.100 -14.458 1.00 86.06 88 ALA A O 1
ATOM 669 N N . GLY A 1 89 ? -4.787 -12.927 -13.241 1.00 87.25 89 GLY A N 1
ATOM 670 C CA . GLY A 1 89 ? -3.868 -13.136 -14.364 1.00 87.25 89 GLY A CA 1
ATOM 671 C C . GLY A 1 89 ? -3.176 -11.862 -14.866 1.00 87.25 89 GLY A C 1
ATOM 672 O O . GLY A 1 89 ? -2.526 -11.892 -15.910 1.00 87.25 89 GLY A O 1
ATOM 673 N N . ALA A 1 90 ? -3.286 -10.754 -14.128 1.00 85.88 90 ALA A N 1
ATOM 674 C CA . ALA A 1 90 ? -2.675 -9.474 -14.478 1.00 85.88 90 ALA A CA 1
ATOM 675 C C . ALA A 1 90 ? -1.173 -9.423 -14.158 1.00 85.88 90 ALA A C 1
ATOM 677 O O . ALA A 1 90 ? -0.433 -8.649 -14.768 1.00 85.88 90 ALA A O 1
ATOM 678 N N . ILE A 1 91 ? -0.719 -10.237 -13.201 1.00 89.06 91 ILE A N 1
ATOM 679 C CA . ILE A 1 91 ? 0.689 -10.388 -12.823 1.00 89.06 91 ILE A CA 1
ATOM 680 C C . ILE A 1 91 ? 1.025 -11.877 -12.791 1.00 89.06 91 ILE A C 1
ATOM 682 O O . ILE A 1 91 ? 0.289 -12.680 -12.224 1.00 89.06 91 ILE A O 1
ATOM 686 N N . ASP A 1 92 ? 2.158 -12.253 -13.380 1.00 88.50 92 ASP A N 1
ATOM 687 C CA . ASP A 1 92 ? 2.673 -13.615 -13.261 1.00 88.50 92 ASP A CA 1
ATOM 688 C C . ASP A 1 92 ? 3.293 -13.805 -11.870 1.00 88.50 92 ASP A C 1
ATOM 690 O O . ASP A 1 92 ? 4.189 -13.057 -11.475 1.00 88.50 92 ASP A O 1
ATOM 694 N N . GLN A 1 93 ? 2.854 -14.832 -11.139 1.00 92.00 93 GLN A N 1
ATOM 695 C CA . GLN A 1 93 ? 3.385 -15.183 -9.820 1.00 92.00 93 GLN A CA 1
ATOM 696 C C . GLN A 1 93 ? 4.916 -15.329 -9.814 1.00 92.00 93 GLN A C 1
ATOM 698 O O . GLN A 1 93 ? 5.556 -15.021 -8.813 1.00 92.00 93 GLN A O 1
ATOM 703 N N . GLN A 1 94 ? 5.528 -15.759 -10.923 1.00 91.69 94 GLN A N 1
ATOM 704 C CA . GLN A 1 94 ? 6.986 -15.891 -11.028 1.00 91.69 94 GLN A CA 1
ATOM 705 C C . GLN A 1 94 ? 7.725 -14.544 -10.995 1.00 91.69 94 GLN A C 1
ATOM 707 O O . GLN A 1 94 ? 8.929 -14.517 -10.742 1.00 91.69 94 GLN A O 1
ATOM 712 N N . GLN A 1 95 ? 7.026 -13.435 -11.250 1.00 85.88 95 GLN A N 1
ATOM 713 C CA . GLN A 1 95 ? 7.575 -12.077 -11.184 1.00 85.88 95 GLN A CA 1
ATOM 714 C C . GLN A 1 95 ? 7.538 -11.500 -9.764 1.00 85.88 95 GLN A C 1
ATOM 716 O O . GLN A 1 95 ? 8.234 -10.525 -9.487 1.00 85.88 95 GLN A O 1
ATOM 721 N N . VAL A 1 96 ? 6.758 -12.099 -8.859 1.00 92.38 96 VAL A N 1
ATOM 722 C CA . VAL A 1 96 ? 6.597 -11.621 -7.483 1.00 92.38 96 VAL A CA 1
ATOM 723 C C . VAL A 1 96 ? 7.736 -12.152 -6.617 1.00 92.38 96 VAL A C 1
ATOM 725 O O . VAL A 1 96 ? 7.669 -13.230 -6.028 1.00 92.38 96 VAL A O 1
ATOM 728 N N . THR A 1 97 ? 8.821 -11.384 -6.573 1.00 94.00 97 THR A N 1
ATOM 729 C CA . THR A 1 97 ? 9.992 -11.620 -5.721 1.00 94.00 97 THR A CA 1
ATOM 730 C C . THR A 1 97 ? 9.947 -10.738 -4.465 1.00 94.00 97 THR A C 1
ATOM 732 O O . THR A 1 97 ? 9.176 -9.778 -4.414 1.00 94.00 97 THR A O 1
ATOM 735 N N . PRO A 1 98 ? 10.797 -10.996 -3.452 1.00 92.25 98 PRO A N 1
ATOM 736 C CA . PRO A 1 98 ? 10.966 -10.061 -2.339 1.00 92.25 98 PRO A CA 1
ATOM 737 C C . PRO A 1 98 ? 11.318 -8.640 -2.801 1.00 92.25 98 PRO A C 1
ATOM 739 O O . PRO A 1 98 ? 10.759 -7.682 -2.280 1.00 92.25 98 PRO A O 1
ATOM 742 N N . ASP A 1 99 ? 12.165 -8.504 -3.827 1.00 92.69 99 ASP A N 1
ATOM 743 C CA . ASP A 1 99 ? 12.524 -7.201 -4.403 1.00 92.69 99 ASP A CA 1
ATOM 744 C C . ASP A 1 99 ? 11.312 -6.512 -5.047 1.00 92.69 99 ASP A C 1
ATOM 746 O O . ASP A 1 99 ? 11.130 -5.313 -4.885 1.00 92.69 99 ASP A O 1
ATOM 750 N N . PHE A 1 100 ? 10.431 -7.266 -5.714 1.00 92.94 100 PHE A N 1
ATOM 751 C CA . PHE A 1 100 ? 9.191 -6.725 -6.276 1.00 92.94 100 PHE A CA 1
ATOM 752 C C . PHE A 1 100 ? 8.270 -6.150 -5.188 1.00 92.94 100 PHE A C 1
ATOM 754 O O . PHE A 1 100 ? 7.731 -5.055 -5.344 1.00 92.94 100 PHE A O 1
ATOM 761 N N . MET A 1 101 ? 8.114 -6.866 -4.070 1.00 94.44 101 MET A N 1
ATOM 762 C CA . MET A 1 101 ? 7.331 -6.399 -2.919 1.00 94.44 101 MET A CA 1
ATOM 763 C C . MET A 1 101 ? 7.966 -5.159 -2.280 1.00 94.44 101 MET A C 1
ATOM 765 O O . MET A 1 101 ? 7.273 -4.174 -2.014 1.00 94.44 101 MET A O 1
ATOM 769 N N . ALA A 1 102 ? 9.289 -5.182 -2.099 1.00 91.94 102 ALA A N 1
ATOM 770 C CA . ALA A 1 102 ? 10.052 -4.061 -1.563 1.00 91.94 102 ALA A CA 1
ATOM 771 C C . ALA A 1 102 ? 9.953 -2.817 -2.459 1.00 91.94 102 ALA A C 1
ATOM 773 O O . ALA A 1 102 ? 9.789 -1.710 -1.950 1.00 91.94 102 ALA A O 1
ATOM 774 N N . ASP A 1 103 ? 9.979 -2.981 -3.783 1.00 92.75 103 ASP A N 1
ATOM 775 C CA . ASP A 1 103 ? 9.826 -1.878 -4.731 1.00 92.75 103 ASP A CA 1
ATOM 776 C C . ASP A 1 103 ? 8.423 -1.254 -4.667 1.00 92.75 103 ASP A C 1
ATOM 778 O O . ASP A 1 103 ? 8.291 -0.030 -4.771 1.00 92.75 103 ASP A O 1
ATOM 782 N N . ILE A 1 104 ? 7.369 -2.061 -4.466 1.00 94.56 104 ILE A N 1
ATOM 783 C CA . ILE A 1 104 ? 6.007 -1.538 -4.254 1.00 94.56 104 ILE A CA 1
ATOM 784 C C . ILE A 1 104 ? 5.972 -0.709 -2.977 1.00 94.56 104 ILE A C 1
ATOM 786 O O . ILE A 1 104 ? 5.493 0.425 -3.005 1.00 94.56 104 ILE A O 1
ATOM 790 N N . PHE A 1 105 ? 6.503 -1.251 -1.881 1.00 92.94 105 PHE A N 1
ATOM 791 C CA . PHE A 1 105 ? 6.542 -0.563 -0.597 1.00 92.94 105 PHE A CA 1
ATOM 792 C C . PHE A 1 105 ? 7.347 0.742 -0.678 1.00 92.94 105 PHE A C 1
ATOM 794 O O . PHE A 1 105 ? 6.868 1.796 -0.266 1.00 92.94 105 PHE A O 1
ATOM 801 N N . ALA A 1 106 ? 8.530 0.717 -1.294 1.00 90.50 106 ALA A N 1
ATOM 802 C CA . ALA A 1 106 ? 9.369 1.898 -1.479 1.00 90.50 106 ALA A CA 1
ATOM 803 C C . ALA A 1 106 ? 8.673 2.970 -2.331 1.00 90.50 106 ALA A C 1
ATOM 805 O O . ALA A 1 106 ? 8.706 4.162 -2.000 1.00 90.50 106 ALA A O 1
ATOM 806 N N . TYR A 1 107 ? 8.001 2.569 -3.416 1.00 92.62 107 TYR A N 1
ATOM 807 C CA . TYR A 1 107 ? 7.233 3.508 -4.226 1.00 92.62 107 TYR A CA 1
ATOM 808 C C . TYR A 1 107 ? 6.033 4.061 -3.448 1.00 92.62 107 TYR A C 1
ATOM 810 O O . TYR A 1 107 ? 5.799 5.269 -3.499 1.00 92.62 107 TYR A O 1
ATOM 818 N N . PHE A 1 108 ? 5.323 3.223 -2.685 1.00 94.25 108 PHE A N 1
ATOM 819 C CA . PHE A 1 108 ? 4.245 3.640 -1.785 1.00 94.25 108 PHE A CA 1
ATOM 820 C C . PHE A 1 108 ? 4.740 4.685 -0.782 1.00 94.25 108 PHE A C 1
ATOM 822 O O . PHE A 1 108 ? 4.155 5.765 -0.724 1.00 94.25 108 PHE A O 1
ATOM 829 N N . MET A 1 109 ? 5.848 4.430 -0.081 1.00 90.00 109 MET A N 1
ATOM 830 C CA . MET A 1 109 ? 6.427 5.378 0.873 1.00 90.00 109 MET A CA 1
ATOM 831 C C . MET A 1 109 ? 6.734 6.710 0.190 1.00 90.00 109 MET A C 1
ATOM 833 O O . MET A 1 109 ? 6.370 7.766 0.696 1.00 90.00 109 MET A O 1
ATOM 837 N N . SER A 1 110 ? 7.289 6.685 -1.027 1.00 88.62 110 SER A N 1
ATOM 838 C CA . SER A 1 110 ? 7.540 7.914 -1.790 1.00 88.62 110 SER A CA 1
ATOM 839 C C . SER A 1 110 ? 6.269 8.715 -2.119 1.00 88.62 110 SER A C 1
ATOM 841 O O . SER A 1 110 ? 6.337 9.938 -2.261 1.00 88.62 110 SER A O 1
ATOM 843 N N . LEU A 1 111 ? 5.120 8.048 -2.280 1.00 90.81 111 LEU A N 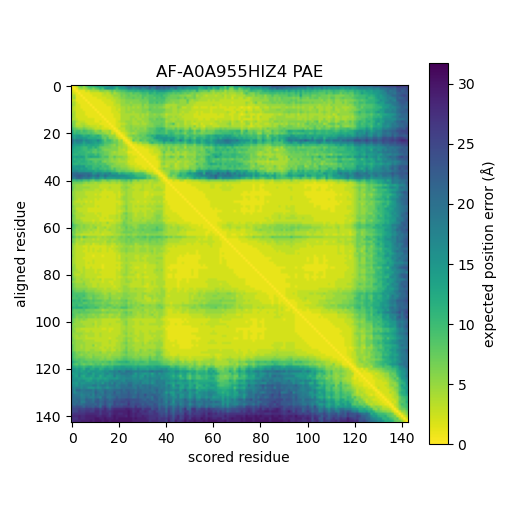1
ATOM 844 C CA . LEU A 1 111 ? 3.825 8.691 -2.507 1.00 90.81 111 LEU A CA 1
ATOM 845 C C . LEU A 1 111 ? 3.228 9.199 -1.194 1.00 90.81 111 LEU A C 1
ATOM 847 O O . LEU A 1 111 ? 2.795 10.348 -1.140 1.00 90.81 111 LEU A O 1
ATOM 851 N N . TRP A 1 112 ? 3.242 8.370 -0.150 1.00 91.44 112 TRP A N 1
ATOM 852 C CA . TRP A 1 112 ? 2.725 8.696 1.177 1.00 91.44 112 TRP A CA 1
ATOM 853 C C . TRP A 1 112 ? 3.408 9.940 1.736 1.00 91.44 112 TRP A C 1
ATOM 855 O O . TRP A 1 112 ? 2.748 10.905 2.103 1.00 91.44 112 TRP A O 1
ATOM 865 N N . VAL A 1 113 ? 4.734 9.978 1.656 1.00 87.50 113 VAL A N 1
ATOM 866 C CA . VAL A 1 113 ? 5.552 11.105 2.096 1.00 87.50 113 VAL A CA 1
ATOM 867 C C . VAL A 1 113 ? 5.199 12.414 1.368 1.00 87.50 113 VAL A C 1
ATOM 869 O O . VAL A 1 113 ? 5.193 13.491 1.963 1.00 87.50 113 VAL A O 1
ATOM 872 N N . LYS A 1 114 ? 4.878 12.343 0.070 1.00 86.31 114 LYS A N 1
ATOM 873 C CA . LYS A 1 114 ? 4.435 13.513 -0.709 1.00 86.31 114 LYS A CA 1
ATOM 874 C C . LYS A 1 114 ? 3.016 13.948 -0.352 1.00 86.31 114 LYS A C 1
ATOM 876 O O . LYS A 1 114 ? 2.716 15.136 -0.454 1.00 86.31 114 LYS A O 1
ATOM 881 N N . ALA A 1 115 ? 2.148 13.000 -0.010 1.00 87.38 115 ALA A N 1
ATOM 882 C CA . ALA A 1 115 ? 0.759 13.255 0.354 1.00 87.38 115 ALA A CA 1
ATOM 883 C C . ALA A 1 115 ? 0.624 13.807 1.782 1.00 87.38 115 ALA A C 1
ATOM 885 O O . ALA A 1 115 ? -0.236 14.651 2.021 1.00 87.38 115 ALA A O 1
ATOM 886 N N . HIS A 1 116 ? 1.511 13.385 2.686 1.00 86.94 116 HIS A N 1
ATOM 887 C CA . HIS A 1 116 ? 1.462 13.666 4.122 1.00 86.94 116 HIS A CA 1
ATOM 888 C C . HIS A 1 116 ? 2.751 14.342 4.636 1.00 86.94 116 HIS A C 1
ATOM 890 O O . HIS A 1 116 ? 3.388 13.844 5.568 1.00 86.94 116 HIS A O 1
ATOM 896 N N . PRO A 1 117 ? 3.187 15.476 4.048 1.00 82.38 117 PRO A N 1
ATOM 897 C CA . PRO A 1 117 ? 4.469 16.101 4.387 1.00 82.38 117 PRO A CA 1
ATOM 898 C C . PRO A 1 117 ? 4.540 16.629 5.830 1.00 82.38 117 PRO A C 1
ATOM 900 O O . PRO A 1 117 ? 5.625 16.857 6.363 1.00 82.38 117 PRO A O 1
ATOM 903 N N . ASP A 1 118 ? 3.391 16.855 6.462 1.00 83.75 118 ASP A N 1
ATOM 904 C CA . ASP A 1 118 ? 3.241 17.287 7.850 1.00 83.75 118 ASP A CA 1
ATOM 905 C C . ASP A 1 118 ? 3.482 16.163 8.867 1.00 83.75 118 ASP A C 1
ATOM 907 O O . ASP A 1 118 ? 3.793 16.456 10.022 1.00 83.75 118 ASP A O 1
ATOM 911 N N . ARG A 1 119 ? 3.397 14.901 8.430 1.00 81.50 119 ARG A N 1
ATOM 912 C CA . ARG A 1 119 ? 3.617 13.704 9.258 1.00 81.50 119 ARG A CA 1
ATOM 913 C C . ARG A 1 119 ? 5.051 13.187 9.218 1.00 81.50 119 ARG A C 1
ATOM 915 O O . ARG A 1 119 ? 5.368 12.243 9.925 1.00 81.50 119 ARG A O 1
ATOM 922 N N . LEU A 1 120 ? 5.904 13.823 8.422 1.00 78.44 120 LEU A N 1
ATOM 923 C CA . LEU A 1 120 ? 7.324 13.508 8.340 1.00 78.44 120 LEU A CA 1
ATOM 924 C C . LEU A 1 120 ? 8.056 14.043 9.557 1.00 78.44 120 LE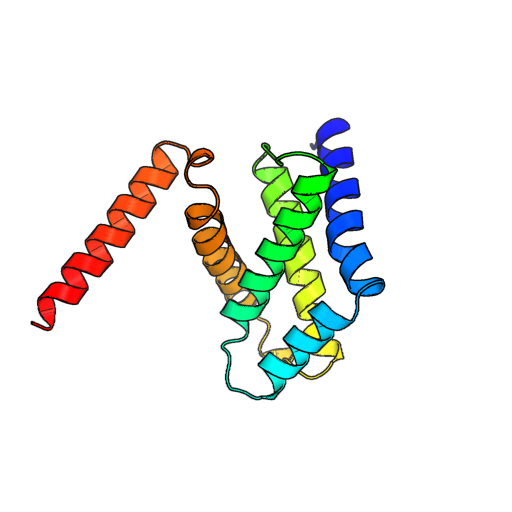U A C 1
ATOM 926 O O . LEU A 1 120 ? 7.908 15.232 9.891 1.00 78.44 120 LEU A O 1
ATOM 930 N N . ASP A 1 121 ? 8.908 13.212 10.140 1.00 75.62 121 ASP A N 1
ATOM 931 C CA . ASP A 1 121 ? 9.889 13.681 11.102 1.00 75.62 121 ASP A CA 1
ATOM 932 C C . ASP A 1 121 ? 11.033 14.452 10.404 1.00 75.62 121 ASP A C 1
ATOM 934 O O . ASP A 1 121 ? 11.059 14.653 9.181 1.00 75.62 121 ASP A O 1
ATOM 938 N N . ASP A 1 122 ? 11.962 14.991 11.191 1.00 73.56 122 ASP A N 1
ATOM 939 C CA . ASP A 1 122 ? 13.070 15.776 10.643 1.00 73.56 122 ASP A CA 1
ATOM 940 C C . ASP A 1 122 ? 14.064 14.914 9.831 1.00 73.56 122 ASP A C 1
ATOM 942 O O . ASP A 1 122 ? 14.740 15.448 8.942 1.00 73.56 122 ASP A O 1
ATOM 946 N N . GLU A 1 123 ? 14.140 13.600 10.083 1.00 73.12 123 GLU A N 1
ATOM 947 C CA . GLU A 1 123 ? 14.986 12.651 9.346 1.00 73.12 123 GLU A CA 1
ATOM 948 C C . GLU A 1 123 ? 14.405 12.346 7.961 1.00 73.12 123 GLU A C 1
ATOM 950 O O . GLU A 1 123 ? 15.113 12.462 6.952 1.00 73.12 123 GLU A O 1
ATOM 955 N N . ASP A 1 124 ? 13.104 12.083 7.880 1.00 72.62 124 ASP A N 1
ATOM 956 C CA . ASP A 1 124 ? 12.363 11.871 6.639 1.00 72.62 124 ASP A CA 1
ATOM 957 C C . ASP A 1 124 ? 12.452 13.087 5.713 1.00 72.62 124 ASP A C 1
ATOM 959 O O . ASP A 1 124 ? 12.729 12.980 4.509 1.00 72.62 124 ASP A O 1
ATOM 963 N N . ARG A 1 125 ? 12.290 14.289 6.280 1.00 70.12 125 ARG A N 1
ATOM 964 C CA . ARG A 1 125 ? 12.442 15.548 5.533 1.00 70.12 125 ARG A CA 1
ATOM 965 C C . ARG A 1 125 ? 13.866 15.736 5.026 1.00 70.12 125 ARG A C 1
ATOM 967 O O . ARG A 1 125 ? 14.058 16.229 3.909 1.00 70.12 125 ARG A O 1
ATOM 974 N N . ALA A 1 126 ? 14.871 15.359 5.818 1.00 70.69 126 ALA A N 1
ATOM 975 C CA . ALA A 1 126 ? 16.267 15.433 5.405 1.00 70.69 126 ALA A CA 1
ATOM 976 C C . ALA A 1 126 ? 16.569 14.450 4.261 1.00 70.69 126 ALA A C 1
ATOM 978 O O . ALA A 1 126 ? 17.243 14.833 3.298 1.00 70.69 126 ALA A O 1
ATOM 979 N N . MET A 1 127 ? 16.029 13.229 4.313 1.00 70.69 127 MET A N 1
ATOM 980 C CA . MET A 1 127 ? 16.135 12.243 3.232 1.00 70.69 127 MET A CA 1
ATOM 981 C C . MET A 1 127 ? 15.487 12.735 1.936 1.00 70.69 127 MET A C 1
ATOM 983 O O . MET A 1 127 ? 16.117 12.682 0.876 1.00 70.69 127 MET A O 1
ATOM 987 N N . LEU A 1 128 ? 14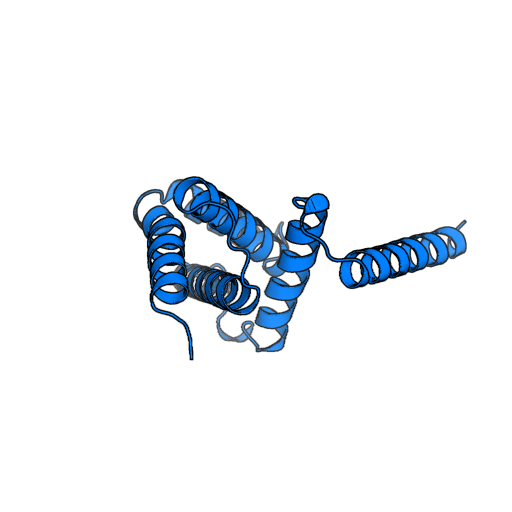.277 13.293 2.005 1.00 67.62 128 LEU A N 1
ATOM 988 C CA . LEU A 1 128 ? 13.612 13.885 0.840 1.00 67.62 128 LEU A CA 1
ATOM 989 C C . LEU A 1 128 ? 14.394 15.051 0.256 1.00 67.62 128 LEU A C 1
ATOM 991 O O . LEU A 1 128 ? 14.581 15.127 -0.959 1.00 67.62 128 LEU A O 1
ATOM 995 N N . GLY A 1 129 ? 14.895 15.940 1.115 1.00 66.69 129 GLY A N 1
ATOM 996 C CA . GLY A 1 129 ? 15.746 17.046 0.699 1.00 66.69 129 GLY A CA 1
ATOM 997 C C . GLY A 1 129 ? 16.994 16.557 -0.040 1.00 66.69 129 GLY A C 1
ATOM 998 O O . GLY A 1 129 ? 17.382 17.153 -1.047 1.00 66.69 129 GLY A O 1
ATOM 999 N N . GLN A 1 130 ? 17.600 15.451 0.403 1.00 69.06 130 GLN A N 1
ATOM 1000 C CA . GLN A 1 130 ? 18.742 14.835 -0.277 1.00 69.06 130 GLN A CA 1
ATOM 1001 C C . GLN A 1 130 ? 18.356 14.170 -1.604 1.00 69.06 130 GLN A C 1
ATOM 1003 O O . GLN A 1 130 ? 19.056 14.376 -2.600 1.00 69.06 130 GLN A O 1
ATOM 1008 N N . MET A 1 131 ? 17.243 13.432 -1.658 1.00 63.81 131 MET A N 1
ATOM 1009 C CA . MET A 1 131 ? 16.731 12.831 -2.895 1.00 63.81 131 MET A CA 1
ATOM 1010 C C . MET A 1 131 ? 16.401 13.897 -3.945 1.00 63.81 131 MET A C 1
ATOM 1012 O O . MET A 1 131 ? 16.846 13.799 -5.090 1.00 63.81 131 MET A O 1
ATOM 1016 N N . GLU A 1 132 ? 15.695 14.964 -3.567 1.00 65.50 132 GLU A N 1
ATOM 1017 C CA . GLU A 1 132 ? 15.390 16.071 -4.475 1.00 65.50 132 GLU A CA 1
ATOM 1018 C C . GLU A 1 132 ? 16.654 16.780 -4.966 1.00 65.50 132 GLU A C 1
ATOM 1020 O O . GLU A 1 132 ? 16.749 17.146 -6.140 1.00 65.50 132 GLU A O 1
ATOM 1025 N N . GLN A 1 133 ? 17.647 16.971 -4.094 1.00 63.59 133 GLN A N 1
ATOM 1026 C CA . GLN A 1 133 ? 18.928 17.554 -4.485 1.00 63.59 133 GLN A CA 1
ATOM 1027 C C . GLN A 1 133 ? 19.715 16.640 -5.426 1.00 63.59 133 GLN A C 1
ATOM 1029 O O . GLN A 1 133 ? 20.323 17.143 -6.371 1.00 63.59 133 GLN A O 1
ATOM 1034 N N . GLN A 1 134 ? 19.690 15.320 -5.226 1.00 62.69 134 GLN A N 1
ATOM 1035 C C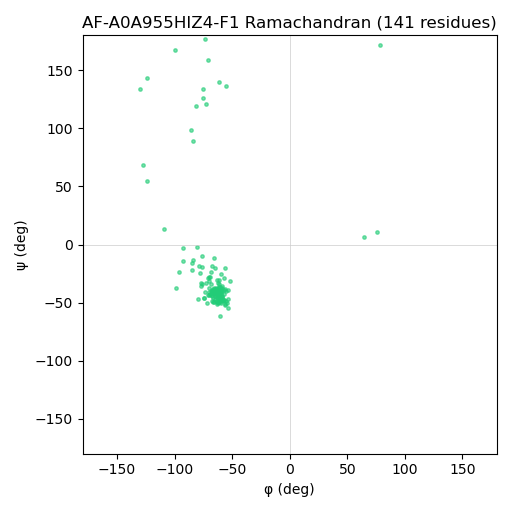A . GLN A 1 134 ? 20.297 14.366 -6.155 1.00 62.69 134 GLN A CA 1
ATOM 1036 C C . GLN A 1 134 ? 19.617 14.407 -7.524 1.00 62.69 134 GLN A C 1
ATOM 1038 O O . GLN A 1 134 ? 20.313 14.488 -8.536 1.00 62.69 134 GLN A O 1
ATOM 1043 N N . VAL A 1 135 ? 18.284 14.430 -7.575 1.00 60.38 135 VAL A N 1
ATOM 1044 C CA . VAL A 1 135 ? 17.533 14.530 -8.836 1.00 60.38 135 VAL A CA 1
ATOM 1045 C C . VAL A 1 135 ? 17.831 15.853 -9.549 1.00 60.38 135 VAL A C 1
ATOM 1047 O O . VAL A 1 135 ? 18.104 15.852 -10.749 1.00 60.38 135 VAL A O 1
ATOM 1050 N N . ARG A 1 136 ? 17.881 16.984 -8.828 1.00 58.56 136 ARG A N 1
ATOM 1051 C CA . ARG A 1 136 ? 18.260 18.286 -9.412 1.00 58.56 136 ARG A CA 1
ATOM 1052 C C . ARG A 1 136 ? 19.703 18.289 -9.926 1.00 58.56 136 ARG A C 1
ATOM 1054 O O . ARG A 1 136 ? 19.958 18.796 -11.013 1.00 58.56 136 ARG A O 1
ATOM 1061 N N . GLN A 1 137 ? 20.647 17.697 -9.197 1.00 57.06 137 GLN A N 1
ATOM 1062 C CA . GLN A 1 137 ? 22.048 17.619 -9.629 1.00 57.06 137 GLN A CA 1
ATOM 1063 C C . GLN A 1 137 ? 22.261 16.674 -10.821 1.00 57.06 137 GLN A C 1
ATOM 1065 O O . GLN A 1 137 ? 23.133 16.929 -11.652 1.00 57.06 137 GLN A O 1
ATOM 1070 N N . GLN A 1 138 ? 21.460 15.613 -10.945 1.00 54.12 138 GLN A N 1
ATOM 1071 C CA . GLN A 1 138 ? 21.478 14.723 -12.109 1.00 54.12 138 GLN A CA 1
ATOM 1072 C C . GLN A 1 138 ? 20.773 15.344 -13.326 1.00 54.12 138 GLN A C 1
ATOM 1074 O O . GLN A 1 138 ? 21.242 15.168 -14.449 1.00 54.12 138 GLN A O 1
ATOM 1079 N N . GLY A 1 139 ? 19.721 16.143 -13.115 1.00 50.31 139 GLY A N 1
ATOM 1080 C CA . GLY A 1 139 ? 19.031 16.892 -14.172 1.00 50.31 139 GLY A CA 1
ATOM 1081 C C . GLY A 1 139 ? 19.847 18.046 -14.771 1.00 50.31 139 GLY A C 1
ATOM 1082 O O . GLY A 1 139 ? 19.681 18.361 -15.944 1.00 50.31 139 GLY A O 1
ATOM 1083 N N . ILE A 1 140 ? 20.776 18.644 -14.014 1.00 48.78 140 ILE A N 1
ATOM 1084 C CA . ILE A 1 140 ? 21.652 19.729 -14.505 1.00 48.78 140 ILE A CA 1
ATOM 1085 C C . ILE A 1 140 ? 22.818 19.196 -15.364 1.00 48.78 140 ILE A C 1
ATOM 1087 O O . ILE A 1 140 ? 23.387 19.944 -16.151 1.00 48.78 140 ILE A O 1
ATOM 1091 N N . ARG A 1 141 ? 23.166 17.901 -15.289 1.00 46.06 141 ARG A N 1
ATOM 1092 C CA . ARG A 1 141 ? 24.237 17.309 -16.124 1.00 46.06 141 ARG A CA 1
ATOM 1093 C C . ARG A 1 141 ? 23.811 16.950 -17.555 1.00 46.06 141 ARG A C 1
ATOM 1095 O O . ARG A 1 141 ? 24.660 16.499 -18.319 1.00 46.06 141 ARG A O 1
ATOM 1102 N N . GLN A 1 142 ? 22.540 17.139 -17.919 1.00 42.09 142 GLN A N 1
ATOM 1103 C CA . GLN A 1 142 ? 22.052 16.989 -19.300 1.00 42.09 142 GLN A CA 1
ATOM 1104 C C . GLN A 1 142 ? 21.675 18.327 -19.969 1.00 42.09 142 GLN A C 1
ATOM 1106 O O . GLN A 1 142 ? 21.020 18.317 -21.009 1.00 42.09 142 GLN A O 1
ATOM 1111 N N . GLY A 1 143 ? 22.072 19.463 -19.380 1.00 39.47 143 GLY A N 1
ATOM 1112 C CA . GLY A 1 143 ? 21.920 20.800 -19.968 1.00 39.47 143 GLY A CA 1
ATOM 1113 C C . GLY A 1 143 ? 23.173 21.278 -20.684 1.00 39.47 143 GLY A C 1
ATOM 1114 O O . GLY A 1 143 ? 24.268 21.110 -20.101 1.00 39.47 143 GLY A O 1
#

Solvent-accessible surface area (backbone atoms only — not comparable to full-atom values): 7926 Å² total; per-residue (Å²): 131,83,48,76,66,54,50,49,50,41,54,50,32,46,49,47,32,56,47,42,48,78,74,40,50,66,64,53,50,53,49,43,54,43,36,62,66,67,79,48,61,61,48,59,53,53,14,53,50,40,50,56,31,48,55,55,14,29,74,74,74,44,80,74,83,50,64,71,52,41,49,54,44,50,51,54,45,46,54,50,52,50,53,53,33,34,77,70,66,48,39,62,70,91,68,68,42,74,66,50,54,49,50,19,52,53,50,25,50,61,49,49,51,70,75,41,63,86,76,50,54,77,64,56,50,49,50,49,53,50,51,54,48,48,53,52,58,59,59,58,74,79,109

Nearest PDB structures (foldseek):
  4q9v-assembly1_A  TM=3.729E-01  e=5.094E+00  Homo sapiens
  5eik-assembly1_A  TM=2.788E-01  e=5.634E+00  Caenorhabditis elegans
  3f4m-assembly1_A  TM=1.965E-01  e=3.960E+00  Homo sapiens

pLDDT: mean 82.14, std 12.37, range [39.47, 95.19]

Sequence (143 aa):
MATPQEQQQYDVAIKTSLGSLSQNGDVFNSLIEALESGKANPIQQLAQLTLSLLDKAEQQTGPIENEDVMENVVESIIEKLVELAIDAGAIDQQQVTPDFMADIFAYFMSLWVKAHPDRLDDEDRAMLGQMEQQVRQQGIRQG

Mean predicted aligned error: 7.91 Å

Secondary structure (DSSP, 8-state):
---HHHHHHHHHHHHHHHHHHHH-HHHHHHHHHHHHTT-S-HHHHHHHHHHHHHHHHHHHH-----HHHHHHHHHHHHHHHHHHHHHTTSS-GGG--HHHHHHHHHHHHHHHHHH-GGG--HHHHHHHHHHHHHHHHHHHTT-

Foldseek 3Di:
DDDPLLVVLLVQLLCQLVVCCVVPVPLLVVLLVCLQVVVDDNLLSLLVSLLVSNVRSCVVSPDPLDPVSSVVSSLSSSVVSVVVSCVSVSDPPVPDDPVSSVSSVVSNVVVVCVVCVVSDDPVRVVVVVVVVVVVVVVVVVVD

Radius of gyration: 16.61 Å; Cα contacts (8 Å, |Δi|>4): 108; chains: 1; bounding box: 42×37×43 Å